Protein AF-A0A9E1K9F7-F1 (afdb_monomer)

Nearest PDB structures (foldseek):
  2huh-assembly1_A-2  TM=6.689E-01  e=8.945E-01  Bacteroides thetaiotaomicron
  4zch-assembly2_B  TM=6.864E-01  e=6.604E+00  Homo sapiens
  7s62-assembly1_A  TM=2.591E-01  e=1.413E+00  Xenopus laevis
  4o8t-assembly1_B  TM=1.965E-01  e=3.523E+00  Streptococcus pneumoniae R6

Mean predicted aligned error: 3.35 Å

Sequence (175 aa):
FIEKIETGKPWGDGGKMTFDFAICDITQKMGVVRKPSKAEKKAGGLVKIINQDADILHNPHGYSVVGASRKTLFNKPLPSKGDVADVTKNIARLKQKKDKHFFLQCDQHNYMEADARIVWNPYYAITGADGSFKIDGVPAGKYKVTAWQPYVGESSQEVTVGSGAAKADFTLTAK

Foldseek 3Di:
DWPDDDDWDDCVLPQQDEFECPPNATPAQEAAHEADDPVCLVVFRNYKYFYQDAQDKWWKWKFFDDPPDTHTLDTHIDGGGGDMDRSNNSRNPDDPVGGFKMKIATPVRRPHIHIYTYDDGNQDFDADPVRDTDGPGDDFDWTWDWDQDPQQGIDIDIWGDDPDDTDDDDDGDGD

pLDDT: mean 95.12, std 4.28, range [62.25, 98.69]

Secondary structure (DSSP, 8-state):
-EES--SSS--TTTT-EEEEEETTEES--EEEEEPPPHHHHHH--SEEEEE--SS--B-EEEEEEETTEEEEEEE--B-STT-EEE-HHHHTT--TTT--EEEEEESSSTT-EEEEEEESSS---PPPTTS-----SPPSEEEEEEEEETTTEEEEEEEEE-SS-----------

Structure (mmCIF, N/CA/C/O backbone):
data_AF-A0A9E1K9F7-F1
#
_entry.id   AF-A0A9E1K9F7-F1
#
loop_
_atom_site.group_PDB
_atom_site.id
_atom_site.type_symbol
_atom_site.label_atom_id
_atom_site.label_alt_id
_atom_site.label_comp_id
_atom_site.label_asym_id
_atom_site.label_entity_id
_atom_site.label_seq_id
_atom_site.pdbx_PDB_ins_code
_atom_site.Cartn_x
_atom_site.Cartn_y
_atom_site.Cartn_z
_atom_site.occupancy
_atom_site.B_iso_or_equiv
_atom_site.auth_seq_id
_atom_site.auth_comp_id
_atom_site.auth_asym_id
_atom_site.auth_atom_id
_atom_site.pdbx_PDB_model_num
ATOM 1 N N . PHE A 1 1 ? -10.745 2.132 5.951 1.00 96.56 1 PHE A N 1
ATOM 2 C CA . PHE A 1 1 ? -9.949 1.526 7.047 1.00 96.56 1 PHE A CA 1
ATOM 3 C C . PHE A 1 1 ? -10.404 2.103 8.378 1.00 96.56 1 PHE A C 1
ATOM 5 O O . PHE A 1 1 ? -10.971 3.190 8.389 1.00 96.56 1 PHE A O 1
ATOM 12 N N . ILE A 1 2 ? -10.176 1.396 9.483 1.00 96.50 2 ILE A N 1
ATOM 13 C CA . ILE A 1 2 ? -10.544 1.858 10.825 1.00 96.50 2 ILE A CA 1
ATOM 14 C C . ILE A 1 2 ? -9.340 2.536 11.484 1.00 96.50 2 ILE A C 1
ATOM 16 O O . ILE A 1 2 ? 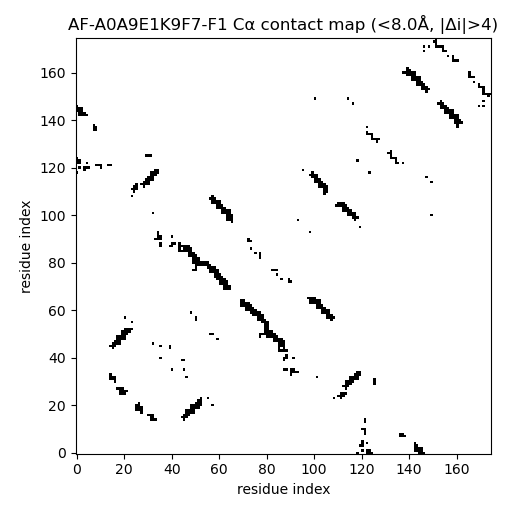-8.236 1.987 11.518 1.00 96.50 2 ILE A O 1
ATOM 20 N N . GLU A 1 3 ? -9.524 3.750 11.992 1.00 91.31 3 GLU A N 1
ATOM 21 C CA . GLU A 1 3 ? -8.485 4.475 12.720 1.00 91.31 3 GLU A CA 1
ATOM 22 C C . GLU A 1 3 ? -8.393 4.009 14.180 1.00 91.31 3 GLU A C 1
ATOM 24 O O . GLU A 1 3 ? -9.405 3.800 14.839 1.00 91.31 3 GLU A O 1
ATOM 29 N N . LYS A 1 4 ? -7.159 3.920 14.702 1.00 85.62 4 LYS A N 1
ATOM 30 C CA . LYS A 1 4 ? -6.857 3.762 16.141 1.00 85.62 4 LYS A CA 1
ATOM 31 C C . LYS A 1 4 ? -7.561 2.582 16.836 1.00 85.62 4 LYS A C 1
ATOM 33 O O . LYS A 1 4 ? -8.039 2.713 17.956 1.00 85.62 4 LYS A O 1
ATOM 38 N N . ILE A 1 5 ? -7.576 1.421 16.191 1.00 90.44 5 ILE A N 1
ATOM 39 C CA . ILE A 1 5 ? -7.934 0.153 16.829 1.00 90.44 5 ILE A CA 1
ATOM 40 C C . ILE A 1 5 ? -6.655 -0.628 17.157 1.00 90.44 5 ILE A C 1
ATOM 42 O O . ILE A 1 5 ? -5.849 -0.913 16.271 1.00 90.44 5 ILE A O 1
ATOM 46 N N . GLU A 1 6 ? -6.448 -0.915 18.442 1.00 83.75 6 GLU A N 1
ATOM 47 C CA . GLU A 1 6 ? -5.217 -1.538 18.962 1.00 83.75 6 GLU A CA 1
ATOM 48 C C . GLU A 1 6 ? -5.387 -3.029 19.283 1.00 83.75 6 GLU A C 1
ATOM 50 O O . GLU A 1 6 ? -4.403 -3.735 19.492 1.00 83.75 6 GLU A O 1
ATOM 55 N N . THR A 1 7 ? -6.626 -3.525 19.293 1.00 83.75 7 THR A N 1
ATOM 56 C CA . THR A 1 7 ? -6.973 -4.882 19.728 1.00 83.75 7 THR A CA 1
ATOM 57 C C . THR A 1 7 ? -7.760 -5.668 18.671 1.00 83.75 7 THR A C 1
ATO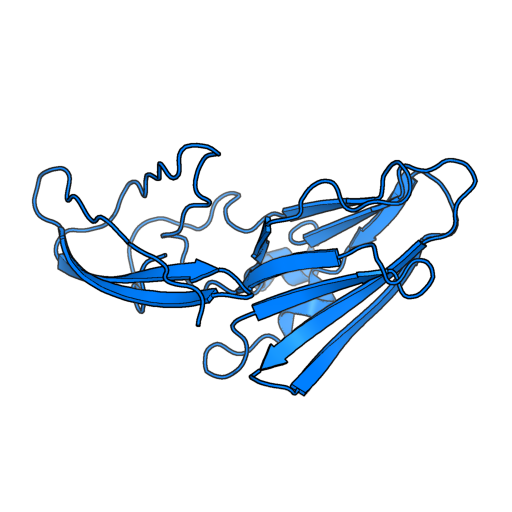M 59 O O . THR A 1 7 ? -8.295 -5.131 17.696 1.00 83.75 7 THR A O 1
ATOM 62 N N . GLY A 1 8 ? -7.823 -6.986 18.874 1.00 84.62 8 GLY A N 1
ATOM 63 C CA . GLY A 1 8 ? -8.606 -7.943 18.092 1.00 84.62 8 GLY A CA 1
ATOM 64 C C . GLY A 1 8 ? -7.758 -8.772 17.123 1.00 84.62 8 GLY A C 1
ATOM 65 O O . GLY A 1 8 ? -6.769 -9.359 17.557 1.00 84.62 8 GLY A O 1
ATOM 66 N N . LYS A 1 9 ? -8.161 -8.913 15.852 1.00 92.19 9 LYS A N 1
ATOM 67 C CA . LYS A 1 9 ? -7.587 -9.930 14.952 1.00 92.19 9 LYS A CA 1
ATOM 68 C C . LYS A 1 9 ? -6.107 -9.679 14.606 1.00 92.19 9 LYS A C 1
ATOM 70 O O . LYS A 1 9 ? -5.700 -8.522 14.481 1.00 92.19 9 LYS A O 1
ATOM 75 N N . PRO A 1 10 ? -5.296 -10.737 14.410 1.00 92.69 10 PRO A N 1
ATOM 76 C CA . PRO A 1 10 ? -3.921 -10.599 13.934 1.00 92.69 10 PRO A CA 1
ATOM 77 C C . PRO A 1 10 ? -3.878 -10.160 12.463 1.00 92.69 10 PRO A C 1
ATOM 79 O O . PRO A 1 10 ? -4.876 -10.221 11.748 1.00 92.69 10 PRO A O 1
ATOM 82 N N . TRP A 1 11 ? -2.695 -9.759 11.984 1.00 92.69 11 TRP A N 1
ATOM 83 C CA .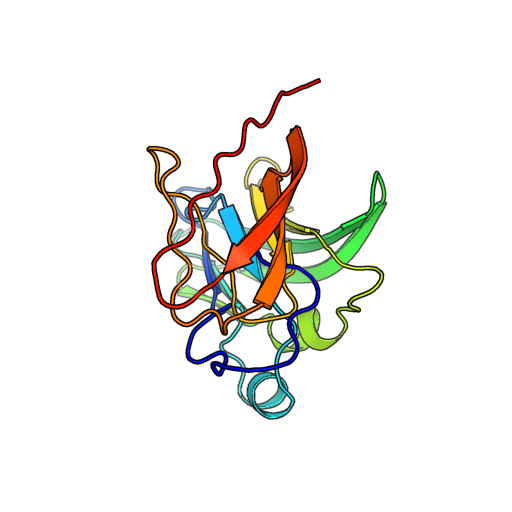 TRP A 1 11 ? -2.510 -9.384 10.578 1.00 92.69 11 TRP A CA 1
ATOM 84 C C . TRP A 1 11 ? -2.736 -10.535 9.599 1.00 92.69 11 TRP A C 1
ATOM 86 O O . TRP A 1 11 ? -3.246 -10.281 8.513 1.00 92.69 11 TRP A O 1
ATOM 96 N N . GLY A 1 12 ? -2.365 -11.771 9.952 1.00 90.31 12 GLY A N 1
ATOM 97 C CA . GLY A 1 12 ? -2.324 -12.871 8.982 1.00 90.31 12 GLY A CA 1
ATOM 98 C C . GLY A 1 12 ? -1.522 -12.461 7.740 1.00 90.31 12 GLY A C 1
ATOM 99 O O . GLY A 1 12 ? -0.418 -11.929 7.864 1.00 90.31 12 GLY A O 1
ATOM 100 N N . ASP A 1 13 ? -2.120 -12.620 6.559 1.00 88.62 13 ASP A N 1
ATOM 101 C CA . ASP A 1 13 ? -1.563 -12.141 5.284 1.00 88.62 13 ASP A CA 1
ATOM 102 C C . ASP A 1 13 ? -1.918 -10.684 4.949 1.00 88.62 13 ASP A C 1
ATOM 104 O O . ASP A 1 13 ? -1.458 -10.139 3.946 1.00 88.62 13 ASP A O 1
ATOM 108 N N . GLY A 1 14 ? -2.697 -10.010 5.797 1.00 91.00 14 GLY A N 1
ATOM 109 C CA . GLY A 1 14 ? -3.052 -8.607 5.629 1.00 91.00 14 GLY A CA 1
ATOM 110 C C . GLY A 1 14 ? -1.813 -7.723 5.481 1.00 91.00 14 GLY A C 1
ATOM 111 O O . GLY A 1 14 ? -0.852 -7.817 6.249 1.00 91.00 14 GLY A O 1
ATOM 112 N N . GLY A 1 15 ? -1.843 -6.843 4.486 1.00 87.81 15 GLY A N 1
ATOM 113 C CA . GLY A 1 15 ? -0.768 -5.926 4.123 1.00 87.81 15 GLY A CA 1
ATOM 114 C C . GLY A 1 15 ? 0.383 -6.569 3.348 1.00 87.81 15 GLY A C 1
ATOM 115 O O . GLY A 1 15 ? 1.339 -5.854 3.052 1.00 87.81 15 GLY A O 1
ATOM 116 N N . LYS A 1 16 ? 0.320 -7.875 3.031 1.00 95.00 16 LYS A N 1
ATOM 117 C CA . LYS A 1 16 ? 1.208 -8.470 2.029 1.00 95.00 16 LYS A CA 1
ATOM 118 C C . LYS A 1 16 ? 0.794 -7.981 0.648 1.00 95.00 16 LYS A C 1
ATOM 120 O O . LYS A 1 16 ? -0.372 -8.090 0.280 1.00 95.00 16 LYS A O 1
ATOM 125 N N . MET A 1 17 ? 1.748 -7.441 -0.098 1.00 95.81 17 MET A N 1
ATOM 126 C CA . MET A 1 17 ? 1.508 -6.835 -1.399 1.00 95.81 17 MET A CA 1
ATOM 127 C C . MET A 1 17 ? 2.597 -7.248 -2.384 1.00 95.81 17 MET A C 1
ATOM 129 O O . MET A 1 17 ? 3.787 -7.186 -2.071 1.00 95.81 17 MET A O 1
ATOM 133 N N . THR A 1 18 ? 2.189 -7.654 -3.581 1.00 97.88 18 THR A N 1
ATOM 134 C CA . THR A 1 18 ? 3.092 -7.828 -4.722 1.00 97.88 18 THR A CA 1
ATOM 135 C C . THR A 1 18 ? 2.634 -6.879 -5.814 1.00 97.88 18 THR A C 1
ATOM 137 O O . THR A 1 18 ? 1.455 -6.891 -6.152 1.00 97.88 18 THR A O 1
ATOM 140 N N . PHE A 1 19 ? 3.543 -6.030 -6.286 1.00 98.31 19 PHE A N 1
ATOM 141 C CA . PHE A 1 19 ? 3.325 -5.175 -7.445 1.00 98.31 19 PHE A CA 1
ATOM 142 C C . PHE A 1 19 ? 3.978 -5.828 -8.659 1.00 98.31 19 PHE A C 1
ATOM 144 O O . PHE A 1 19 ? 5.204 -5.944 -8.707 1.00 98.31 19 PHE A O 1
ATOM 151 N N . ASP A 1 20 ? 3.170 -6.255 -9.619 1.00 98.38 20 ASP A N 1
ATOM 152 C CA . ASP A 1 20 ? 3.657 -6.812 -10.875 1.00 98.38 20 ASP A CA 1
ATOM 153 C C . ASP A 1 20 ? 3.763 -5.705 -11.918 1.00 98.38 20 ASP A C 1
ATOM 155 O O . ASP A 1 20 ? 2.769 -5.043 -12.246 1.00 98.38 20 ASP A O 1
ATOM 159 N N . PHE A 1 21 ? 4.985 -5.515 -12.411 1.00 98.25 21 PHE A N 1
ATOM 160 C CA . PHE A 1 21 ? 5.308 -4.633 -13.521 1.00 98.25 21 PHE A CA 1
ATOM 161 C C . PHE A 1 21 ? 5.207 -5.469 -14.790 1.00 98.25 21 PHE A C 1
ATOM 163 O O . PHE A 1 21 ? 6.053 -6.327 -15.025 1.00 98.25 21 PHE A O 1
ATOM 170 N N . ALA A 1 22 ? 4.139 -5.277 -15.550 1.00 97.75 22 ALA A N 1
ATOM 171 C CA . ALA A 1 22 ? 3.824 -6.043 -16.745 1.00 97.75 22 ALA A CA 1
ATOM 172 C C . ALA A 1 22 ? 3.287 -5.098 -17.813 1.00 97.75 22 ALA A C 1
ATOM 174 O O . ALA A 1 22 ? 2.570 -4.161 -17.477 1.00 97.75 22 ALA A O 1
ATOM 175 N N . ILE A 1 23 ? 3.598 -5.363 -19.080 1.00 95.94 23 ILE A N 1
ATOM 176 C CA . ILE A 1 23 ? 3.255 -4.538 -20.244 1.00 95.94 23 ILE A CA 1
ATOM 177 C C . ILE A 1 23 ? 3.627 -3.061 -20.059 1.00 95.94 23 ILE A C 1
ATOM 179 O O . ILE A 1 23 ? 2.884 -2.171 -20.469 1.00 95.94 23 ILE A O 1
ATOM 183 N N . CYS A 1 24 ? 4.776 -2.806 -19.422 1.00 96.56 24 CYS A N 1
ATOM 184 C CA . CYS A 1 24 ? 5.193 -1.474 -18.995 1.00 96.56 24 CYS A CA 1
ATOM 185 C C . CYS A 1 24 ? 4.147 -0.766 -18.120 1.00 96.56 24 CYS A C 1
ATOM 187 O O . CYS A 1 24 ? 4.003 0.448 -18.193 1.00 96.56 24 CYS A O 1
ATOM 189 N N . ASP A 1 25 ? 3.416 -1.502 -17.285 1.00 97.81 25 ASP A N 1
ATOM 190 C CA . ASP A 1 25 ? 2.474 -0.939 -16.325 1.00 97.81 25 ASP A CA 1
ATOM 191 C C . ASP A 1 25 ? 2.487 -1.662 -14.969 1.00 97.81 25 ASP A C 1
ATOM 193 O O . ASP A 1 25 ? 2.961 -2.788 -14.844 1.00 97.81 25 ASP A O 1
ATOM 197 N N . ILE A 1 26 ? 1.989 -1.003 -13.922 1.00 98.06 26 ILE A N 1
ATOM 198 C CA . ILE A 1 26 ? 1.776 -1.611 -12.607 1.00 98.06 26 ILE A CA 1
ATOM 199 C C . ILE A 1 26 ? 0.344 -2.125 -12.545 1.00 98.06 26 ILE A C 1
ATOM 201 O O . ILE A 1 26 ? -0.609 -1.347 -12.492 1.00 98.06 26 ILE A O 1
ATOM 205 N N . THR A 1 27 ? 0.183 -3.443 -12.512 1.00 96.44 27 THR A N 1
ATOM 206 C CA . THR A 1 27 ? -1.148 -4.071 -12.535 1.00 96.44 27 THR A CA 1
ATOM 207 C C . THR A 1 27 ? -1.969 -3.751 -11.280 1.00 96.44 27 THR A C 1
ATOM 209 O O . THR A 1 27 ? -3.175 -3.514 -11.361 1.00 96.44 27 THR A O 1
ATOM 212 N N . GLN A 1 28 ? -1.333 -3.667 -10.107 1.00 95.62 28 GLN A N 1
ATOM 213 C CA . GLN A 1 28 ? -1.995 -3.278 -8.861 1.00 95.62 28 GLN A CA 1
ATOM 214 C C . GLN A 1 28 ? -1.914 -1.767 -8.619 1.00 95.62 28 GLN A C 1
ATOM 216 O O . GLN A 1 28 ? -1.097 -1.290 -7.833 1.00 95.62 28 GLN A O 1
ATOM 221 N N . LYS A 1 29 ? -2.814 -1.021 -9.268 1.00 95.31 29 LYS A N 1
ATOM 222 C CA . LYS A 1 29 ? -2.908 0.449 -9.168 1.00 95.31 29 LYS A CA 1
ATOM 223 C C . LYS A 1 29 ? -3.206 0.965 -7.765 1.00 95.31 29 LYS A C 1
ATOM 225 O O . LYS A 1 29 ? -2.731 2.030 -7.392 1.00 95.31 29 LYS A O 1
ATOM 230 N N . MET A 1 30 ? -3.994 0.211 -7.002 1.00 95.50 30 MET A N 1
ATOM 231 C CA . MET A 1 30 ? -4.397 0.549 -5.640 1.00 95.50 30 MET A CA 1
ATOM 232 C C . MET A 1 30 ? -4.059 -0.597 -4.693 1.00 95.50 30 MET A C 1
ATOM 234 O O . MET A 1 30 ? -4.391 -1.752 -4.956 1.00 95.50 30 MET A O 1
ATOM 238 N N . GLY A 1 31 ? -3.438 -0.276 -3.563 1.00 95.88 31 GLY A N 1
ATOM 239 C CA . GLY A 1 31 ? -3.012 -1.271 -2.589 1.00 95.88 31 GLY A CA 1
ATOM 240 C C . GLY A 1 31 ? -3.046 -0.793 -1.146 1.00 95.88 31 GLY A C 1
ATOM 241 O O . GLY A 1 31 ? -3.498 0.304 -0.800 1.00 95.88 31 GLY A O 1
ATOM 242 N N . VAL A 1 32 ? -2.519 -1.646 -0.274 1.00 96.94 32 VAL A N 1
ATOM 243 C CA . VAL A 1 32 ? -2.320 -1.347 1.141 1.00 96.94 32 VAL A CA 1
ATOM 244 C C . VAL A 1 32 ? -0.944 -1.839 1.560 1.00 96.94 32 VAL A C 1
ATOM 246 O O . VAL A 1 32 ? -0.5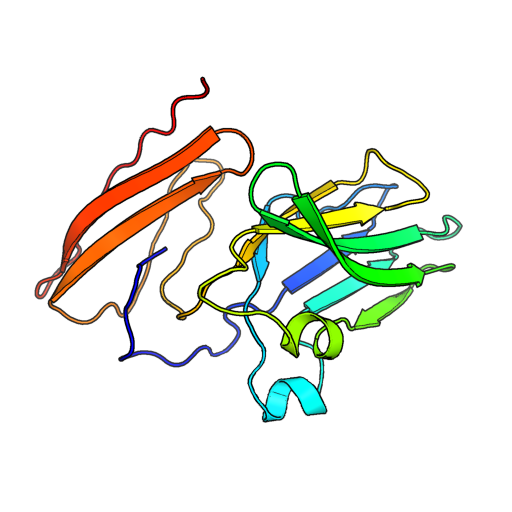66 -2.973 1.287 1.00 96.94 32 VAL A O 1
ATOM 249 N N . VAL A 1 33 ? -0.202 -0.980 2.251 1.00 97.25 33 VAL A N 1
ATOM 250 C CA . VAL A 1 33 ? 1.110 -1.292 2.823 1.00 97.25 33 VAL A CA 1
ATOM 251 C C . VAL A 1 33 ? 1.036 -1.101 4.329 1.00 97.25 33 VAL A C 1
ATOM 253 O O . VAL A 1 33 ? 0.311 -0.250 4.844 1.00 97.25 33 VAL A O 1
ATOM 256 N N . ARG A 1 34 ? 1.823 -1.875 5.068 1.00 96.31 34 ARG A N 1
ATOM 257 C CA . ARG A 1 34 ? 1.999 -1.672 6.504 1.00 96.31 34 ARG A CA 1
ATOM 258 C C . ARG A 1 34 ? 3.451 -1.787 6.898 1.00 96.31 34 ARG A C 1
ATOM 260 O O . ARG A 1 34 ? 4.282 -2.338 6.178 1.00 96.31 34 ARG A O 1
ATOM 267 N N . LYS A 1 35 ? 3.745 -1.323 8.105 1.00 96.50 35 LYS A N 1
ATOM 268 C CA . LYS A 1 35 ? 5.037 -1.589 8.719 1.00 96.50 35 LYS A CA 1
ATOM 269 C C . LYS A 1 35 ? 5.180 -3.098 9.002 1.00 96.50 35 LYS A C 1
ATOM 271 O O . LYS A 1 35 ? 4.275 -3.681 9.605 1.00 96.50 35 LYS A O 1
ATOM 276 N N . PRO A 1 36 ? 6.298 -3.734 8.614 1.00 97.19 36 PRO A N 1
ATOM 277 C CA . PRO A 1 36 ? 6.565 -5.123 8.961 1.00 97.19 36 PRO A CA 1
ATOM 278 C C . PRO A 1 36 ? 6.776 -5.292 10.462 1.00 97.19 36 PRO A C 1
ATOM 280 O O . PRO A 1 36 ? 7.343 -4.425 11.138 1.00 97.19 36 PRO A O 1
ATOM 283 N N . SER A 1 37 ? 6.388 -6.460 10.965 1.00 95.56 37 SER A N 1
ATOM 284 C CA . SER A 1 37 ? 6.839 -6.955 12.261 1.00 95.56 37 SER A CA 1
ATOM 285 C C . SER A 1 37 ? 8.355 -7.193 12.260 1.00 95.56 37 SER A C 1
ATOM 287 O O . SER A 1 37 ? 9.023 -7.212 11.221 1.00 95.56 37 SER A O 1
ATOM 289 N N . LYS A 1 38 ? 8.930 -7.411 13.447 1.00 95.81 38 LYS A N 1
ATOM 290 C CA . LYS A 1 38 ? 10.362 -7.726 13.587 1.00 95.81 38 LYS A CA 1
ATOM 291 C C . LYS A 1 38 ? 10.737 -9.017 12.841 1.00 95.81 38 LYS A C 1
ATOM 293 O O . LYS A 1 38 ? 11.806 -9.071 12.237 1.00 95.81 38 LYS A O 1
ATOM 298 N N . ALA A 1 39 ? 9.849 -10.015 12.860 1.00 95.75 39 ALA A N 1
ATOM 299 C CA . ALA A 1 39 ? 10.026 -11.286 12.164 1.00 95.75 39 ALA A CA 1
ATOM 300 C C . ALA A 1 39 ? 9.973 -11.105 10.639 1.00 95.75 39 ALA A C 1
ATOM 302 O O . ALA A 1 39 ? 10.902 -11.510 9.946 1.00 95.75 39 ALA A O 1
ATOM 303 N N . GLU A 1 40 ? 8.964 -10.399 10.123 1.00 96.88 40 GLU A N 1
ATOM 304 C CA . GLU A 1 40 ? 8.827 -10.119 8.683 1.00 96.88 40 GLU A CA 1
ATOM 305 C C . GLU A 1 40 ? 9.966 -9.250 8.155 1.00 96.88 40 GLU A C 1
ATOM 307 O O . GLU A 1 40 ? 10.461 -9.477 7.060 1.00 96.88 40 GLU A O 1
ATOM 312 N N . LYS A 1 41 ? 10.469 -8.294 8.947 1.00 96.94 41 LYS A N 1
ATOM 313 C CA . LYS A 1 41 ? 11.661 -7.522 8.569 1.00 96.94 41 LYS A CA 1
ATOM 314 C C . LYS A 1 41 ? 12.873 -8.433 8.318 1.00 96.94 41 LYS A C 1
ATOM 316 O O . LYS A 1 41 ? 13.712 -8.110 7.477 1.00 96.94 41 LYS A O 1
ATOM 321 N N . LYS A 1 42 ? 13.001 -9.535 9.066 1.00 96.00 42 LYS A N 1
ATOM 322 C CA . LYS A 1 42 ? 14.087 -10.510 8.891 1.00 96.00 42 LYS A CA 1
ATOM 323 C C . LYS A 1 42 ? 13.809 -11.451 7.717 1.00 96.00 42 LYS A C 1
ATOM 325 O O . LYS A 1 42 ? 14.721 -11.669 6.927 1.00 96.00 42 LYS A O 1
ATOM 330 N N . ALA A 1 43 ? 12.583 -11.964 7.620 1.00 96.25 43 ALA A N 1
ATOM 331 C CA . ALA A 1 43 ? 12.182 -12.971 6.640 1.00 96.25 43 ALA A CA 1
ATOM 332 C C . ALA A 1 43 ? 11.933 -12.416 5.225 1.00 96.25 43 ALA A C 1
ATOM 334 O O . ALA A 1 43 ? 12.147 -13.133 4.256 1.00 96.25 43 ALA A O 1
ATOM 335 N N . 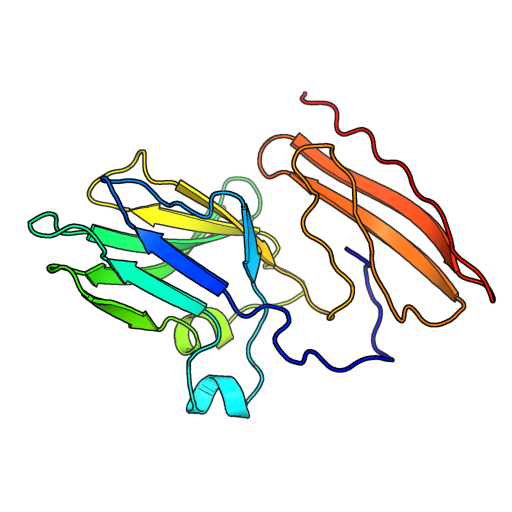GLY A 1 44 ? 11.518 -11.153 5.101 1.00 97.19 44 GLY A N 1
ATOM 336 C CA . GLY A 1 44 ? 11.045 -10.583 3.839 1.00 97.19 44 GLY A CA 1
ATOM 337 C C . GLY A 1 44 ? 9.600 -10.976 3.512 1.00 97.19 44 GLY A C 1
ATOM 338 O O . GLY A 1 44 ? 8.859 -11.475 4.360 1.00 97.19 44 GLY A O 1
ATOM 339 N N . GLY A 1 45 ? 9.194 -10.719 2.272 1.00 96.38 45 GLY A N 1
ATOM 340 C CA . GLY A 1 45 ? 7.948 -11.191 1.674 1.00 96.38 45 GLY A CA 1
ATOM 341 C C . GLY A 1 45 ? 6.700 -10.362 1.970 1.00 96.38 45 GLY A C 1
ATOM 342 O O . GLY A 1 45 ? 5.621 -10.756 1.532 1.00 96.38 45 GLY A O 1
ATOM 343 N N . LEU A 1 46 ? 6.813 -9.234 2.680 1.00 97.75 46 LEU A N 1
ATOM 344 C CA . LEU A 1 46 ? 5.668 -8.359 2.944 1.00 97.75 46 LEU A CA 1
ATOM 345 C C . LEU A 1 46 ? 5.349 -7.471 1.742 1.00 97.75 46 LEU A C 1
ATOM 347 O O . LEU A 1 46 ? 4.193 -7.375 1.357 1.00 97.75 46 LEU A O 1
ATOM 351 N N . VAL A 1 47 ? 6.353 -6.821 1.152 1.00 98.12 47 VAL A N 1
ATOM 352 C CA . VAL A 1 47 ? 6.158 -6.027 -0.068 1.00 98.12 47 VAL A CA 1
ATOM 353 C C . VAL A 1 47 ? 7.208 -6.412 -1.090 1.00 98.12 47 VAL A C 1
ATOM 355 O O . VAL A 1 47 ? 8.407 -6.273 -0.836 1.00 98.12 47 VAL A O 1
ATOM 358 N N . LYS A 1 48 ? 6.736 -6.896 -2.236 1.00 98.50 48 LYS A N 1
ATOM 359 C CA . LYS A 1 48 ? 7.556 -7.311 -3.370 1.00 98.50 48 LYS A CA 1
ATOM 360 C C . LYS A 1 48 ? 7.157 -6.530 -4.613 1.00 98.50 48 LYS A C 1
ATOM 362 O O . LYS A 1 48 ? 5.991 -6.188 -4.783 1.00 98.50 48 LYS A O 1
ATOM 367 N N . ILE A 1 49 ? 8.131 -6.273 -5.468 1.00 98.69 49 ILE A N 1
ATOM 368 C CA . ILE A 1 49 ? 7.920 -5.782 -6.824 1.00 98.69 49 ILE A CA 1
ATOM 369 C C . ILE A 1 49 ? 8.569 -6.794 -7.755 1.00 98.69 49 ILE A C 1
ATOM 371 O O . ILE A 1 49 ? 9.692 -7.218 -7.477 1.00 98.69 49 ILE A O 1
ATOM 375 N N . ILE A 1 50 ? 7.859 -7.199 -8.802 1.00 98.62 50 ILE A N 1
ATOM 376 C CA . ILE A 1 50 ? 8.325 -8.208 -9.751 1.00 98.62 50 ILE A CA 1
ATOM 377 C C . ILE A 1 50 ? 8.264 -7.620 -11.154 1.00 98.62 50 ILE A C 1
ATOM 379 O O . ILE A 1 50 ? 7.232 -7.084 -11.551 1.00 98.62 50 ILE A O 1
ATOM 383 N N . ASN A 1 51 ? 9.362 -7.726 -11.897 1.00 98.62 51 ASN A N 1
ATOM 384 C CA . ASN A 1 51 ? 9.362 -7.437 -13.325 1.00 98.62 51 ASN A CA 1
ATOM 385 C C . ASN A 1 51 ? 8.826 -8.658 -14.089 1.00 98.62 51 ASN A C 1
ATOM 387 O O . ASN A 1 51 ? 9.374 -9.749 -13.966 1.00 98.62 51 ASN A O 1
ATOM 391 N N . GLN A 1 52 ? 7.762 -8.494 -14.868 1.00 98.44 52 GLN A N 1
ATOM 392 C CA . GLN A 1 52 ? 7.170 -9.540 -15.707 1.00 98.44 52 GLN A CA 1
ATOM 393 C C . GLN A 1 52 ? 7.477 -9.348 -17.204 1.00 98.44 52 GLN A C 1
ATOM 395 O O . GLN A 1 52 ? 7.164 -10.234 -18.008 1.00 98.44 52 GLN A O 1
ATOM 400 N N . ASP A 1 53 ? 8.114 -8.237 -17.577 1.00 97.75 53 ASP A N 1
ATOM 401 C CA . ASP A 1 53 ? 8.431 -7.862 -18.952 1.00 97.75 53 ASP A CA 1
ATOM 402 C C . ASP A 1 53 ? 9.788 -8.429 -19.387 1.00 97.75 53 ASP A C 1
ATOM 404 O O . ASP A 1 53 ? 10.796 -8.245 -18.711 1.00 97.75 53 ASP A O 1
ATOM 408 N N . ALA A 1 54 ? 9.812 -9.143 -20.519 1.00 94.25 54 ALA A N 1
ATOM 409 C CA . ALA A 1 54 ? 10.974 -9.913 -20.985 1.00 94.25 54 ALA A CA 1
ATOM 410 C C . ALA A 1 54 ? 12.232 -9.059 -21.203 1.00 94.25 54 ALA A C 1
ATOM 412 O O . ALA A 1 54 ? 13.292 -9.401 -20.684 1.00 94.25 54 ALA A O 1
ATOM 413 N N . ASP A 1 55 ? 12.084 -7.944 -21.917 1.00 91.69 55 ASP A N 1
ATOM 414 C CA . ASP A 1 55 ? 13.205 -7.148 -22.438 1.00 91.69 55 ASP A CA 1
ATOM 415 C C . ASP A 1 55 ? 13.148 -5.685 -21.980 1.00 91.69 55 ASP A C 1
ATOM 417 O O . ASP A 1 55 ? 13.749 -4.798 -22.586 1.00 91.69 55 ASP A O 1
ATOM 421 N N . ILE A 1 56 ? 12.386 -5.416 -20.919 1.00 97.19 56 ILE A N 1
ATOM 422 C CA . ILE A 1 56 ? 12.169 -4.068 -20.406 1.00 97.19 56 ILE A CA 1
ATOM 423 C C . ILE A 1 56 ? 12.736 -3.975 -18.997 1.00 97.19 56 ILE A C 1
ATOM 425 O O . ILE A 1 56 ? 12.261 -4.624 -18.065 1.00 97.19 56 ILE A O 1
ATOM 429 N N . LEU A 1 57 ? 13.742 -3.117 -18.840 1.00 97.31 57 LEU A N 1
ATOM 430 C CA . LEU A 1 57 ? 14.277 -2.764 -17.536 1.00 97.31 57 LEU A CA 1
ATOM 431 C C . LEU A 1 57 ? 13.305 -1.837 -16.819 1.00 97.31 57 LEU A C 1
ATOM 433 O O . LEU A 1 57 ? 12.933 -0.782 -17.332 1.00 97.31 57 LEU A O 1
ATOM 437 N N . HIS A 1 58 ? 13.000 -2.178 -15.574 1.00 98.44 58 HIS A N 1
ATOM 438 C CA . HIS A 1 58 ? 12.244 -1.310 -14.685 1.00 98.44 58 HIS A CA 1
ATOM 439 C C . HIS A 1 58 ? 13.098 -0.822 -13.527 1.00 98.44 58 HIS A C 1
ATOM 441 O O . HIS A 1 58 ? 14.065 -1.462 -13.118 1.00 98.44 58 HIS A O 1
ATOM 447 N N . ASN A 1 59 ? 12.730 0.330 -12.981 1.00 98.12 59 ASN A N 1
ATOM 448 C CA . ASN A 1 59 ? 13.386 0.901 -11.816 1.00 98.12 59 ASN A CA 1
ATOM 449 C C . ASN A 1 59 ? 12.338 1.362 -10.791 1.00 98.12 59 ASN A C 1
ATOM 451 O O . ASN A 1 59 ? 12.060 2.561 -10.701 1.00 98.12 59 ASN A O 1
ATOM 455 N N . PRO A 1 60 ? 11.691 0.431 -10.061 1.00 98.38 60 PRO A N 1
ATOM 456 C CA . PRO A 1 60 ? 10.729 0.776 -9.025 1.00 98.38 60 PRO A CA 1
ATOM 457 C C . PRO A 1 60 ? 11.333 1.667 -7.934 1.00 98.38 60 PRO A C 1
ATOM 459 O O . PRO A 1 60 ? 12.274 1.303 -7.216 1.00 98.38 60 PRO A O 1
ATOM 462 N N . HIS A 1 61 ? 10.698 2.816 -7.755 1.00 98.69 61 HIS A N 1
ATOM 463 C CA . HIS A 1 61 ? 10.995 3.828 -6.763 1.00 98.69 61 HIS A CA 1
ATOM 464 C C . HIS A 1 61 ? 9.781 4.005 -5.850 1.00 98.69 61 HIS A C 1
ATOM 466 O O . HIS A 1 61 ? 8.727 4.502 -6.244 1.00 98.69 61 HIS A O 1
ATOM 472 N N . GLY A 1 62 ? 9.918 3.556 -4.604 1.00 98.31 62 GLY A N 1
ATOM 473 C CA . GLY A 1 62 ? 8.875 3.705 -3.595 1.00 98.31 62 GLY A CA 1
ATOM 474 C C . GLY A 1 62 ? 9.083 4.960 -2.762 1.00 98.31 62 GLY A C 1
ATOM 475 O O . GLY A 1 62 ? 10.194 5.221 -2.293 1.00 98.31 62 GLY A O 1
ATOM 476 N N . TYR A 1 63 ? 8.005 5.681 -2.484 1.00 98.31 63 TYR A N 1
ATOM 477 C CA . TYR A 1 63 ? 7.986 6.910 -1.700 1.00 98.31 63 TYR A CA 1
ATOM 478 C C . TYR A 1 63 ? 6.988 6.823 -0.548 1.00 98.31 63 TYR A C 1
ATOM 480 O O . TYR A 1 63 ? 5.954 6.166 -0.639 1.00 98.31 63 TYR A O 1
ATOM 488 N N . SER A 1 64 ? 7.286 7.534 0.537 1.00 97.56 64 SER A N 1
ATOM 489 C CA . SER A 1 64 ? 6.271 7.990 1.487 1.00 97.56 64 SER A CA 1
ATOM 490 C C . SER A 1 64 ? 5.896 9.423 1.129 1.00 97.56 64 SER A C 1
ATOM 492 O O . SER A 1 64 ? 6.786 10.272 1.009 1.00 97.56 64 SER A O 1
ATOM 494 N N . VAL A 1 65 ? 4.606 9.684 0.950 1.00 95.38 65 VAL A N 1
ATOM 495 C CA . VAL A 1 65 ? 4.082 10.981 0.514 1.00 95.38 65 VAL A CA 1
ATOM 496 C C . VAL A 1 65 ? 3.362 11.674 1.667 1.00 95.38 65 VAL A C 1
ATOM 498 O O . VAL A 1 65 ? 2.551 11.071 2.375 1.00 95.38 65 VAL A O 1
ATOM 501 N N . VAL A 1 66 ? 3.676 12.956 1.868 1.00 89.25 66 VAL A N 1
ATOM 502 C CA . VAL A 1 66 ? 3.020 13.840 2.841 1.00 89.25 66 VAL A CA 1
ATOM 503 C C . VAL A 1 66 ? 2.823 15.210 2.200 1.00 89.25 66 VAL A C 1
ATOM 505 O O . VAL A 1 66 ? 3.783 15.958 2.011 1.00 89.25 66 VAL A O 1
ATOM 508 N N . GLY A 1 67 ? 1.575 15.546 1.866 1.00 84.88 67 GLY A N 1
ATOM 509 C CA . GLY A 1 67 ? 1.284 16.745 1.078 1.00 84.88 67 GLY A CA 1
ATOM 510 C C . GLY A 1 67 ? 2.064 16.721 -0.240 1.00 84.88 67 GLY A C 1
ATOM 511 O O . GLY A 1 67 ? 2.087 15.702 -0.921 1.00 84.88 67 GLY A O 1
ATOM 512 N N . ALA A 1 68 ? 2.764 17.811 -0.556 1.00 86.81 68 ALA A N 1
ATOM 513 C CA . ALA A 1 68 ? 3.610 17.903 -1.749 1.00 86.81 68 ALA A CA 1
ATOM 514 C C . ALA A 1 68 ? 4.986 17.212 -1.608 1.00 86.81 68 ALA A C 1
ATOM 516 O O . ALA A 1 68 ? 5.757 17.164 -2.561 1.00 86.81 68 ALA A O 1
ATOM 517 N N . SER A 1 69 ? 5.339 16.703 -0.422 1.00 91.94 69 SER A N 1
ATOM 518 C CA . SER A 1 69 ? 6.657 16.111 -0.174 1.00 91.94 69 SER A CA 1
ATOM 519 C C . SER A 1 69 ? 6.673 14.609 -0.446 1.00 91.94 69 SER A C 1
ATOM 521 O O . SER A 1 69 ? 5.872 13.863 0.118 1.00 91.94 69 SER A O 1
ATOM 523 N N . ARG A 1 70 ? 7.655 14.155 -1.235 1.00 94.94 70 ARG A N 1
ATOM 524 C CA . ARG A 1 70 ? 7.950 12.735 -1.473 1.00 94.94 70 ARG A CA 1
ATOM 525 C C . ARG A 1 70 ? 9.272 12.358 -0.814 1.00 94.94 70 ARG A C 1
ATOM 527 O O . ARG A 1 70 ? 10.322 12.903 -1.137 1.00 94.94 70 ARG A O 1
ATOM 534 N N . LYS A 1 71 ? 9.234 11.401 0.109 1.00 96.31 71 LYS A N 1
ATOM 535 C CA . LYS A 1 71 ? 10.427 10.836 0.743 1.00 96.31 71 LYS A CA 1
ATOM 536 C C . LYS A 1 71 ? 10.717 9.463 0.157 1.00 96.31 71 LYS A C 1
ATOM 538 O O . LYS A 1 71 ? 9.969 8.523 0.426 1.00 96.31 71 LYS A O 1
ATOM 543 N N . THR A 1 72 ? 11.842 9.318 -0.538 1.00 97.81 72 THR A N 1
ATOM 544 C CA . THR A 1 72 ? 12.316 8.023 -1.043 1.00 97.81 72 THR A CA 1
ATOM 545 C C . THR A 1 72 ? 12.397 6.989 0.077 1.00 97.81 72 THR A C 1
ATOM 547 O O . THR A 1 72 ? 13.065 7.205 1.096 1.00 97.81 72 THR A O 1
ATOM 550 N N . LEU A 1 73 ? 11.733 5.851 -0.126 1.00 97.88 73 LEU A N 1
ATOM 551 C CA . LEU A 1 73 ? 11.805 4.629 0.676 1.00 97.88 73 LEU A CA 1
ATOM 552 C C . LEU A 1 73 ? 12.849 3.655 0.120 1.00 97.88 73 LEU A C 1
ATOM 554 O O . LEU A 1 73 ? 13.637 3.101 0.897 1.00 97.88 73 LEU A O 1
ATOM 558 N N . PHE A 1 74 ? 12.872 3.492 -1.197 1.00 98.44 74 PHE A N 1
ATOM 559 C CA . PHE A 1 74 ? 13.832 2.692 -1.948 1.00 98.44 74 PHE A CA 1
ATOM 560 C C . PHE A 1 74 ? 13.834 3.125 -3.415 1.00 98.44 74 PHE A C 1
ATOM 562 O O . PHE A 1 74 ? 12.863 3.713 -3.875 1.00 98.44 74 PHE A O 1
ATOM 569 N N . ASN A 1 75 ? 14.895 2.764 -4.124 1.00 98.31 75 ASN A N 1
ATOM 570 C CA . ASN A 1 75 ? 15.013 2.829 -5.574 1.00 98.31 75 ASN A CA 1
ATOM 571 C C . ASN A 1 75 ? 15.808 1.575 -5.985 1.00 98.31 75 ASN A C 1
ATOM 573 O O . ASN A 1 75 ? 16.861 1.315 -5.386 1.00 98.31 75 ASN A O 1
ATOM 577 N N . LYS A 1 76 ? 15.237 0.713 -6.833 1.00 98.00 76 LYS A N 1
ATOM 578 C CA . LYS A 1 76 ? 15.758 -0.635 -7.109 1.00 98.00 76 LYS A CA 1
ATOM 579 C C . LYS A 1 76 ? 15.684 -0.956 -8.602 1.00 98.00 76 LYS A C 1
ATOM 581 O O . LYS A 1 76 ? 14.575 -0.965 -9.117 1.00 98.00 76 LYS A O 1
ATOM 586 N N . PRO A 1 77 ? 16.798 -1.312 -9.262 1.00 97.31 77 PRO A N 1
ATOM 587 C CA . PRO A 1 77 ? 16.750 -1.767 -10.644 1.00 97.31 77 PRO A CA 1
ATOM 588 C C . PRO A 1 77 ? 16.221 -3.205 -10.717 1.00 97.31 77 PRO A C 1
ATOM 590 O O . PRO A 1 77 ? 16.611 -4.049 -9.909 1.00 97.31 77 PRO A O 1
ATOM 593 N N . LEU A 1 78 ? 15.365 -3.467 -11.701 1.00 98.19 78 LEU A N 1
ATOM 594 C CA . LEU A 1 78 ? 14.853 -4.779 -12.099 1.00 98.19 78 LEU A CA 1
ATOM 595 C C . LEU A 1 78 ? 15.093 -4.956 -13.611 1.00 98.19 78 LEU A C 1
ATOM 597 O O . LEU A 1 78 ? 14.183 -4.703 -14.405 1.00 98.19 78 LEU A O 1
ATOM 601 N N . PRO A 1 79 ? 16.330 -5.276 -14.033 1.00 97.25 79 PRO A N 1
ATOM 602 C CA . PRO A 1 79 ? 16.714 -5.324 -15.444 1.00 97.25 79 PRO A CA 1
ATOM 603 C C . PRO A 1 79 ? 15.995 -6.380 -16.284 1.00 97.25 79 PRO A C 1
ATOM 605 O O . PRO A 1 79 ? 15.840 -6.160 -17.479 1.00 97.25 79 PRO A O 1
ATOM 608 N N . SER A 1 80 ? 15.584 -7.501 -15.693 1.00 97.38 80 SER A N 1
ATOM 609 C CA . SER A 1 80 ? 15.085 -8.663 -16.432 1.00 97.38 80 SER A CA 1
ATOM 610 C C . SER A 1 80 ? 13.754 -9.164 -15.885 1.00 97.38 80 SER A C 1
ATOM 612 O O . SER A 1 80 ? 13.448 -9.021 -14.696 1.00 97.38 80 SER A O 1
ATOM 614 N N . LYS A 1 81 ? 12.983 -9.843 -16.738 1.00 98.19 81 LYS A N 1
ATOM 615 C CA . LYS A 1 81 ? 11.817 -10.615 -16.304 1.00 98.19 81 LYS A CA 1
ATOM 616 C C . LYS A 1 81 ? 12.180 -11.600 -15.195 1.00 98.19 81 LYS A C 1
ATOM 618 O O . LYS A 1 81 ? 13.143 -12.353 -15.298 1.00 98.19 81 LYS A O 1
ATOM 623 N N . GLY A 1 82 ? 11.341 -11.646 -14.172 1.00 97.81 82 GLY A N 1
ATOM 624 C CA . GLY A 1 82 ? 11.503 -12.481 -12.990 1.00 97.81 82 GLY A CA 1
ATOM 625 C C . GLY A 1 82 ? 12.317 -11.824 -11.880 1.00 97.81 82 GLY A C 1
ATOM 626 O O . GLY A 1 82 ? 12.315 -12.351 -10.768 1.00 97.81 82 GLY A O 1
ATOM 627 N N . ASP A 1 83 ? 12.962 -10.678 -12.122 1.00 98.50 83 ASP A N 1
ATOM 628 C CA . ASP A 1 83 ? 13.659 -9.961 -11.061 1.00 98.50 83 ASP A CA 1
ATOM 629 C C . ASP A 1 83 ? 12.676 -9.511 -9.979 1.00 98.50 83 ASP A C 1
ATOM 631 O O . ASP A 1 83 ? 11.609 -8.954 -10.256 1.00 98.50 83 ASP A O 1
ATOM 635 N N . VAL A 1 84 ? 13.067 -9.729 -8.722 1.00 98.44 84 VAL A N 1
ATOM 636 C CA . VAL A 1 84 ? 12.254 -9.404 -7.549 1.00 98.44 84 VAL A CA 1
ATOM 637 C C . VAL A 1 84 ? 12.976 -8.392 -6.669 1.00 98.44 84 VAL A C 1
ATOM 639 O O . VAL A 1 84 ? 14.040 -8.670 -6.114 1.00 98.44 84 VAL A O 1
ATOM 642 N N . ALA A 1 85 ? 12.340 -7.248 -6.432 1.00 98.38 85 ALA A N 1
ATOM 643 C CA . ALA A 1 85 ? 12.704 -6.344 -5.348 1.00 98.38 85 ALA A CA 1
ATOM 644 C C . ALA A 1 85 ? 11.828 -6.629 -4.124 1.00 98.38 85 ALA A C 1
ATOM 646 O O . ALA A 1 85 ? 10.683 -6.186 -4.043 1.00 98.38 85 ALA A O 1
ATOM 647 N N . ASP A 1 86 ? 12.381 -7.322 -3.127 1.00 98.50 86 ASP A N 1
ATOM 648 C CA . ASP A 1 86 ? 11.778 -7.375 -1.793 1.00 98.50 86 ASP A CA 1
ATOM 649 C C . ASP A 1 86 ? 12.158 -6.121 -0.996 1.00 98.50 86 ASP A C 1
ATOM 651 O O . ASP A 1 86 ? 13.300 -5.937 -0.559 1.00 98.50 86 ASP A O 1
ATOM 655 N N . VAL A 1 87 ? 11.177 -5.247 -0.789 1.00 98.31 87 VAL A N 1
ATOM 656 C CA . VAL A 1 87 ? 11.358 -3.943 -0.136 1.00 98.31 87 VAL A CA 1
ATOM 657 C C . VAL A 1 87 ? 10.860 -3.939 1.307 1.00 98.31 87 VAL A C 1
ATOM 659 O O . VAL A 1 87 ? 10.799 -2.885 1.948 1.00 98.31 87 VAL A O 1
ATOM 662 N N . THR A 1 88 ? 10.569 -5.115 1.870 1.00 98.12 88 THR A N 1
ATOM 663 C CA . THR A 1 88 ? 10.078 -5.282 3.246 1.00 98.12 88 THR A CA 1
ATOM 664 C C . THR A 1 88 ? 10.989 -4.588 4.262 1.00 98.12 88 THR A C 1
ATOM 666 O O . THR A 1 88 ? 10.531 -3.868 5.151 1.00 98.12 88 THR A O 1
ATOM 669 N N . LYS A 1 89 ? 12.312 -4.722 4.116 1.00 97.94 89 LYS A N 1
ATOM 670 C CA . LYS A 1 89 ? 13.275 -4.046 5.004 1.00 97.94 89 LYS A CA 1
ATOM 671 C C . LYS A 1 89 ? 13.243 -2.523 4.849 1.00 97.94 89 LYS A C 1
ATOM 673 O O . LYS A 1 89 ? 13.366 -1.816 5.851 1.00 97.94 89 LYS A O 1
ATOM 678 N N . ASN A 1 90 ? 13.049 -2.016 3.632 1.00 97.94 90 ASN A N 1
ATOM 679 C CA . ASN A 1 90 ? 13.025 -0.583 3.328 1.00 97.94 90 ASN A CA 1
ATOM 680 C C . ASN A 1 90 ? 11.822 0.123 3.961 1.00 97.94 90 ASN A C 1
ATOM 682 O O . ASN A 1 90 ? 11.962 1.246 4.453 1.00 97.94 90 ASN A O 1
ATOM 686 N N . ILE A 1 91 ? 10.668 -0.545 4.015 1.00 97.06 91 ILE A N 1
ATOM 687 C CA . ILE A 1 91 ? 9.439 -0.013 4.623 1.00 97.06 91 ILE A CA 1
ATOM 688 C C . ILE A 1 91 ? 9.382 -0.197 6.152 1.00 97.06 91 ILE A C 1
ATOM 690 O O . ILE A 1 91 ? 8.505 0.340 6.825 1.00 97.06 91 ILE A O 1
ATOM 694 N N . ALA A 1 92 ? 10.364 -0.863 6.769 1.00 96.94 92 ALA A N 1
ATOM 695 C CA . ALA A 1 92 ? 10.443 -0.978 8.231 1.00 96.94 92 ALA A CA 1
ATOM 696 C C . ALA A 1 92 ? 10.642 0.371 8.956 1.00 96.94 92 ALA A C 1
ATOM 698 O O . ALA A 1 92 ? 10.479 0.455 10.176 1.00 96.94 92 ALA A O 1
ATOM 699 N N . ARG A 1 93 ? 10.999 1.437 8.228 1.00 93.94 93 AR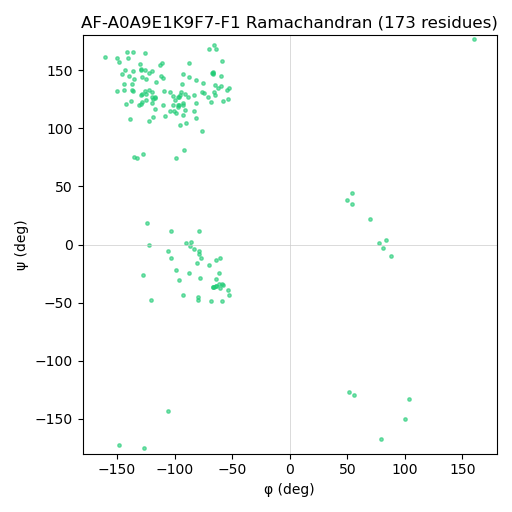G A N 1
ATOM 700 C CA . ARG A 1 93 ? 11.218 2.788 8.773 1.00 93.94 93 ARG A CA 1
ATOM 701 C C . ARG A 1 93 ? 9.977 3.679 8.799 1.00 93.94 93 ARG A C 1
ATOM 703 O O . ARG A 1 93 ? 10.096 4.828 9.224 1.00 93.94 93 ARG A O 1
ATOM 710 N N . LEU A 1 94 ? 8.826 3.165 8.364 1.00 96.19 94 LEU A N 1
ATOM 711 C CA . LEU A 1 94 ? 7.559 3.887 8.420 1.00 96.19 94 LEU A CA 1
ATOM 712 C C . LEU A 1 94 ? 7.198 4.259 9.871 1.00 96.19 94 LEU A C 1
ATOM 714 O O . LEU A 1 94 ? 7.476 3.520 10.831 1.00 96.19 94 LEU A O 1
ATOM 718 N N . LYS A 1 95 ? 6.571 5.425 10.025 1.00 94.75 95 LYS A N 1
ATOM 719 C CA . LYS A 1 95 ? 6.170 6.050 11.286 1.00 94.75 95 LYS A CA 1
ATOM 720 C C . LYS A 1 95 ? 4.696 6.445 11.232 1.00 94.75 95 LYS A C 1
ATOM 722 O O . LYS A 1 95 ? 4.312 7.293 10.437 1.00 94.75 95 LYS A O 1
ATOM 727 N N . GLN A 1 96 ? 3.910 5.932 12.176 1.00 92.69 96 GLN A N 1
ATOM 728 C CA . GLN A 1 96 ? 2.453 6.111 12.235 1.00 92.69 96 GLN A CA 1
ATOM 729 C C . GLN A 1 96 ? 1.967 7.555 12.184 1.00 92.69 96 GLN A C 1
ATOM 731 O O . GLN A 1 96 ? 0.979 7.858 11.526 1.00 92.69 96 GLN A O 1
ATOM 736 N N . LYS A 1 97 ? 2.677 8.466 12.850 1.00 91.06 97 LYS A N 1
ATOM 737 C CA . LYS A 1 97 ? 2.299 9.882 12.884 1.00 91.06 97 LYS A CA 1
ATOM 738 C C . LYS A 1 97 ? 2.655 10.651 11.604 1.00 91.06 97 LYS A C 1
ATOM 740 O O . LYS A 1 97 ? 2.238 11.795 11.481 1.00 91.06 97 LYS A O 1
ATOM 745 N N . LYS A 1 98 ? 3.458 10.077 10.699 1.00 91.31 98 LYS A N 1
ATOM 746 C CA . LYS A 1 98 ? 4.006 10.784 9.529 1.00 91.31 98 LYS A CA 1
ATOM 747 C C . LYS A 1 98 ? 3.589 10.150 8.209 1.00 91.31 98 LYS A C 1
ATOM 749 O O . LYS A 1 98 ? 3.150 10.859 7.319 1.00 91.31 98 LYS A O 1
ATOM 754 N N . ASP A 1 99 ? 3.723 8.836 8.095 1.00 94.94 99 ASP A N 1
ATOM 755 C CA . ASP A 1 99 ? 3.594 8.136 6.824 1.00 94.94 99 ASP A CA 1
ATOM 756 C C . ASP A 1 99 ? 2.176 7.564 6.673 1.00 94.94 99 ASP A C 1
ATOM 758 O O . ASP A 1 99 ? 1.738 6.738 7.480 1.00 94.94 99 ASP A O 1
ATOM 762 N N . LYS A 1 100 ? 1.454 8.024 5.645 1.00 94.94 100 LYS A N 1
ATOM 763 C CA . LYS A 1 100 ? 0.055 7.641 5.374 1.00 94.94 100 LYS A CA 1
ATOM 764 C C . LYS A 1 100 ? -0.176 7.137 3.952 1.00 94.94 100 LYS A C 1
ATOM 766 O O . LYS A 1 100 ? -1.097 6.357 3.730 1.00 94.94 100 LYS A O 1
ATOM 771 N N . HIS A 1 101 ? 0.655 7.564 3.012 1.00 97.25 101 HIS A N 1
ATOM 772 C CA . HIS A 1 101 ? 0.517 7.282 1.592 1.00 97.25 101 HIS A CA 1
ATOM 773 C C . HIS A 1 101 ? 1.843 6.738 1.070 1.00 97.25 101 HIS A C 1
ATOM 775 O O . HIS A 1 101 ? 2.887 7.374 1.219 1.00 97.25 101 HIS A O 1
ATOM 781 N N . PHE A 1 102 ? 1.796 5.525 0.532 1.00 98.12 102 PHE A N 1
ATOM 782 C CA . PHE A 1 102 ? 2.877 4.916 -0.220 1.00 98.12 102 PHE A CA 1
ATOM 783 C C . PHE A 1 102 ? 2.606 5.131 -1.707 1.00 98.12 102 PHE A C 1
ATOM 785 O O . PHE A 1 102 ? 1.530 4.780 -2.181 1.00 98.12 102 PHE A O 1
ATOM 792 N N . PHE A 1 103 ? 3.574 5.688 -2.417 1.00 98.25 103 PHE A N 1
ATOM 793 C CA . PHE A 1 103 ? 3.500 5.900 -3.858 1.00 98.25 103 PHE A CA 1
ATOM 794 C C . PHE A 1 103 ? 4.637 5.129 -4.520 1.00 98.25 103 PHE A C 1
ATOM 796 O O . PHE A 1 103 ? 5.777 5.208 -4.055 1.00 98.25 103 PHE A O 1
ATOM 803 N N . LEU A 1 104 ? 4.330 4.364 -5.560 1.00 98.56 104 LEU A N 1
ATOM 804 C CA . LEU A 1 104 ? 5.287 3.587 -6.334 1.00 98.56 104 LEU A CA 1
ATOM 805 C C . LEU A 1 104 ? 5.301 4.111 -7.761 1.00 98.56 104 LEU A C 1
ATOM 807 O O . LEU A 1 104 ? 4.254 4.177 -8.394 1.00 98.56 104 LEU A O 1
ATOM 811 N N . GLN A 1 105 ? 6.491 4.438 -8.248 1.00 98.38 105 GLN A N 1
ATOM 812 C CA . GLN A 1 105 ? 6.719 4.884 -9.616 1.00 98.38 105 GLN A CA 1
ATOM 813 C C . GLN A 1 105 ? 7.855 4.077 -10.244 1.00 98.38 105 GLN A C 1
ATOM 815 O O . GLN A 1 105 ? 8.748 3.623 -9.529 1.00 98.38 105 GLN A O 1
ATOM 820 N N . CYS A 1 106 ? 7.850 3.893 -11.562 1.00 98.38 106 CYS A N 1
ATOM 821 C CA . CYS A 1 106 ? 9.044 3.467 -12.292 1.00 98.38 106 CYS A CA 1
ATOM 822 C C . CYS A 1 106 ? 9.810 4.696 -12.797 1.00 98.38 106 CYS A C 1
ATOM 824 O O . CYS A 1 106 ? 9.257 5.460 -13.579 1.00 98.38 106 CYS A O 1
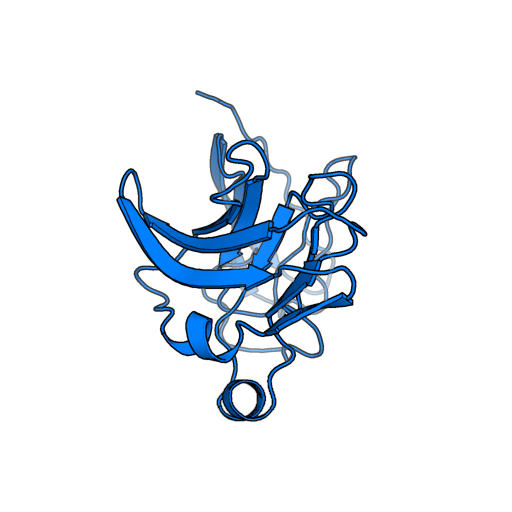ATOM 826 N N . ASP A 1 107 ? 11.083 4.866 -12.421 1.00 97.56 107 ASP A N 1
ATOM 827 C CA . ASP A 1 107 ? 11.882 6.022 -12.882 1.00 97.56 107 ASP A CA 1
ATOM 828 C C . ASP A 1 107 ? 12.236 5.955 -14.387 1.00 97.56 107 ASP A C 1
ATOM 830 O O . ASP A 1 107 ? 12.625 6.962 -14.974 1.00 97.56 107 ASP A O 1
ATOM 834 N N . GLN A 1 108 ? 12.139 4.776 -15.017 1.00 96.69 108 GLN A N 1
ATOM 835 C CA . GLN A 1 108 ? 12.365 4.624 -16.467 1.00 96.69 108 GLN A CA 1
ATOM 836 C C . GLN A 1 108 ? 11.100 4.863 -17.290 1.00 96.69 108 GLN A C 1
ATOM 838 O O . GLN A 1 108 ? 11.160 5.238 -18.458 1.00 96.69 108 GLN A O 1
ATOM 843 N N . HIS A 1 109 ? 9.943 4.665 -16.667 1.00 96.31 109 HIS A N 1
ATOM 844 C CA . HIS A 1 109 ? 8.634 4.739 -17.292 1.00 96.31 109 HIS A CA 1
ATOM 845 C C . HIS A 1 109 ? 7.731 5.528 -16.352 1.00 96.31 109 HIS A C 1
ATOM 847 O O . HIS A 1 109 ? 6.917 4.959 -15.632 1.00 96.31 109 HIS A O 1
ATOM 853 N N . ASN A 1 110 ? 7.904 6.849 -16.319 1.00 94.75 110 ASN A N 1
ATOM 854 C CA . ASN A 1 110 ? 7.319 7.707 -15.278 1.00 94.75 110 ASN A CA 1
ATOM 855 C C . ASN A 1 110 ? 5.780 7.674 -15.203 1.00 94.75 110 ASN A C 1
ATOM 857 O O . ASN A 1 110 ? 5.219 8.170 -14.234 1.00 94.75 110 ASN A O 1
ATOM 861 N N . TYR A 1 111 ? 5.108 7.095 -16.202 1.00 96.38 111 TYR A N 1
ATOM 862 C CA . TYR A 1 111 ? 3.663 6.855 -16.232 1.00 96.38 111 TYR A CA 1
ATOM 863 C C . TYR A 1 111 ? 3.223 5.606 -15.445 1.00 96.38 111 TYR A C 1
ATOM 865 O O . TYR A 1 111 ? 2.041 5.449 -15.143 1.00 96.38 111 TYR A O 1
ATOM 873 N N . MET A 1 112 ? 4.156 4.710 -15.116 1.00 98.19 112 MET A N 1
ATOM 874 C CA . MET A 1 112 ? 3.912 3.531 -14.293 1.00 98.19 112 MET A CA 1
ATOM 875 C C . MET A 1 112 ? 3.793 3.952 -12.839 1.00 98.19 112 MET A C 1
ATOM 877 O O . MET A 1 112 ? 4.800 4.120 -12.150 1.00 98.19 112 MET A O 1
ATOM 881 N N . GLU A 1 113 ? 2.559 4.114 -12.383 1.00 97.81 113 GLU A N 1
ATOM 882 C CA . GLU A 1 113 ? 2.257 4.583 -11.038 1.00 97.81 113 GLU A CA 1
ATOM 883 C C . GLU A 1 113 ? 1.276 3.648 -10.326 1.00 97.81 113 GLU A C 1
ATOM 885 O O . GLU A 1 113 ? 0.370 3.067 -10.935 1.00 97.81 113 GLU A O 1
ATOM 890 N N . ALA A 1 114 ? 1.478 3.500 -9.019 1.00 98.19 114 ALA A N 1
ATOM 891 C CA . ALA A 1 114 ? 0.558 2.826 -8.121 1.00 98.19 114 ALA A CA 1
ATOM 892 C C . ALA A 1 114 ? 0.561 3.485 -6.742 1.00 98.19 114 ALA A C 1
ATOM 894 O O . ALA A 1 114 ? 1.591 3.925 -6.223 1.00 98.19 114 ALA A O 1
ATOM 895 N N . ASP A 1 115 ? -0.605 3.474 -6.113 1.00 97.94 115 ASP A N 1
ATOM 896 C CA . ASP A 1 115 ? -0.848 4.072 -4.815 1.00 97.94 115 ASP A CA 1
ATOM 897 C C . ASP A 1 115 ? -1.221 3.009 -3.793 1.00 97.94 115 ASP A C 1
ATOM 899 O O . ASP A 1 115 ? -2.006 2.097 -4.045 1.00 97.94 115 ASP A O 1
ATOM 903 N N . ALA A 1 116 ? -0.713 3.147 -2.574 1.00 97.81 116 ALA A N 1
ATOM 904 C CA . ALA A 1 116 ? -1.168 2.339 -1.463 1.00 97.81 116 ALA A CA 1
ATOM 905 C C . ALA A 1 116 ? -1.390 3.161 -0.202 1.00 97.81 116 ALA A C 1
ATOM 907 O O . ALA A 1 116 ? -0.611 4.051 0.159 1.00 97.81 116 ALA A O 1
ATOM 908 N N . ARG A 1 117 ? -2.443 2.802 0.534 1.00 97.31 117 ARG A N 1
ATOM 909 C CA . ARG A 1 117 ? -2.655 3.354 1.868 1.00 97.31 117 ARG A CA 1
ATOM 910 C C . ARG A 1 117 ? -1.697 2.691 2.844 1.00 97.31 117 ARG A C 1
ATOM 912 O O . ARG A 1 117 ? -1.650 1.465 2.928 1.00 97.31 117 ARG A O 1
ATOM 919 N N . ILE A 1 118 ? -0.997 3.490 3.645 1.00 96.88 118 ILE A N 1
ATOM 920 C CA . ILE A 1 118 ? -0.247 2.969 4.787 1.00 96.88 118 ILE A CA 1
ATOM 921 C C . ILE A 1 118 ? -1.208 2.813 5.965 1.00 96.88 118 ILE A C 1
ATOM 923 O O . ILE A 1 118 ? -1.743 3.797 6.485 1.00 96.88 118 ILE A O 1
ATOM 927 N N . VAL A 1 119 ? -1.425 1.570 6.387 1.00 96.19 119 VAL A N 1
ATOM 928 C CA . VAL A 1 119 ? -2.316 1.215 7.499 1.00 96.19 119 VAL A CA 1
ATOM 929 C C . VAL A 1 119 ? -1.531 0.699 8.702 1.00 96.19 119 VAL A C 1
ATOM 931 O O . VAL A 1 119 ? -0.406 0.209 8.589 1.00 96.19 119 VAL A O 1
ATOM 934 N N . TRP A 1 120 ? -2.148 0.812 9.877 1.00 95.38 120 TRP A N 1
ATOM 935 C CA . TRP A 1 120 ? -1.499 0.554 11.169 1.00 95.38 120 TRP A CA 1
ATOM 936 C C . TRP A 1 120 ? -2.197 -0.522 12.002 1.00 95.38 120 TRP A C 1
ATOM 938 O O . TRP A 1 120 ? -1.727 -0.859 13.082 1.00 95.38 120 TRP A O 1
ATOM 948 N N . ASN A 1 121 ? -3.288 -1.079 11.484 1.00 95.56 121 ASN A N 1
ATOM 949 C CA . ASN A 1 121 ? -4.032 -2.196 12.051 1.00 95.56 121 ASN A CA 1
ATOM 950 C C . ASN A 1 121 ? -4.688 -3.006 10.906 1.00 95.56 121 ASN A C 1
ATOM 952 O O . ASN A 1 121 ? -4.834 -2.471 9.799 1.00 95.56 121 ASN A O 1
ATOM 956 N N . PRO A 1 122 ? -5.085 -4.268 11.142 1.00 96.25 122 PRO A N 1
ATOM 957 C CA . PRO A 1 122 ? -5.610 -5.155 10.099 1.00 96.25 122 PRO A CA 1
ATOM 958 C C . PRO A 1 122 ? -7.076 -4.901 9.717 1.00 96.25 122 PRO A C 1
ATOM 960 O O . PRO A 1 122 ? -7.682 -5.714 9.018 1.00 96.25 122 PRO A O 1
ATOM 963 N N . TYR A 1 123 ? -7.673 -3.795 10.161 1.00 97.25 123 TYR A N 1
ATOM 964 C CA . TYR A 1 123 ? -9.066 -3.457 9.881 1.00 97.25 123 TYR A CA 1
ATOM 965 C C . TYR A 1 123 ? -9.151 -2.468 8.727 1.00 97.25 123 TYR A C 1
ATOM 967 O O . TYR A 1 123 ? -9.395 -1.267 8.875 1.00 97.25 123 TYR A O 1
ATOM 975 N N . TYR A 1 124 ? -8.931 -2.997 7.535 1.00 97.12 124 TYR A N 1
ATOM 976 C CA . TYR A 1 124 ? -9.058 -2.268 6.288 1.00 97.12 124 TYR A CA 1
ATOM 977 C C . TYR A 1 124 ? -9.684 -3.167 5.224 1.00 97.12 124 TYR A C 1
ATOM 979 O O . TYR A 1 124 ? -9.748 -4.384 5.377 1.00 97.12 124 TYR A O 1
ATOM 987 N N . ALA A 1 125 ? -10.128 -2.535 4.147 1.00 96.81 125 ALA A N 1
ATOM 988 C CA . ALA A 1 125 ? -10.547 -3.186 2.921 1.00 96.81 125 ALA A CA 1
ATOM 989 C C . ALA A 1 125 ? -10.103 -2.309 1.748 1.00 96.81 125 ALA A C 1
ATOM 991 O O . ALA A 1 125 ? -10.004 -1.086 1.900 1.00 96.81 125 ALA A O 1
ATOM 992 N N . ILE A 1 126 ? -9.824 -2.944 0.614 1.00 95.75 126 ILE A N 1
ATOM 993 C CA . ILE A 1 126 ? -9.774 -2.287 -0.692 1.00 95.75 126 ILE A CA 1
ATOM 994 C C . ILE A 1 126 ? -11.165 -2.488 -1.289 1.00 95.75 126 ILE A C 1
ATOM 996 O O . ILE A 1 126 ? -11.705 -3.592 -1.207 1.00 95.75 126 ILE A O 1
ATOM 1000 N N . THR A 1 127 ? -11.771 -1.422 -1.797 1.00 95.75 127 THR A N 1
ATOM 1001 C CA . THR A 1 127 ? -13.111 -1.489 -2.386 1.00 95.75 127 THR A CA 1
ATOM 1002 C C . THR A 1 127 ? -13.099 -2.321 -3.665 1.00 95.75 127 THR A C 1
ATOM 1004 O O . THR A 1 127 ? -12.118 -2.302 -4.411 1.00 95.75 127 THR A O 1
ATOM 1007 N N . GLY A 1 128 ? -14.202 -3.014 -3.937 1.00 94.19 128 GLY A N 1
ATOM 1008 C CA . GLY A 1 128 ? -14.464 -3.600 -5.247 1.00 94.19 128 GLY A CA 1
ATOM 1009 C C . GLY A 1 128 ? -14.644 -2.528 -6.324 1.00 94.19 128 GLY A C 1
ATOM 1010 O O . GLY A 1 128 ? -14.742 -1.334 -6.030 1.00 94.19 128 GLY A O 1
ATOM 1011 N N . ALA A 1 129 ? -14.719 -2.959 -7.585 1.00 92.44 129 ALA A N 1
ATOM 1012 C CA . ALA A 1 129 ? -14.988 -2.066 -8.716 1.00 92.44 129 ALA A CA 1
ATOM 1013 C C . ALA A 1 129 ? -16.359 -1.365 -8.611 1.00 92.44 129 ALA A C 1
ATOM 1015 O O . ALA A 1 129 ? -16.542 -0.282 -9.156 1.00 92.44 129 ALA A O 1
ATOM 1016 N N . ASP A 1 130 ? -17.297 -1.965 -7.877 1.00 94.38 130 ASP A N 1
ATOM 1017 C CA . ASP A 1 130 ? -18.616 -1.419 -7.548 1.00 94.38 130 ASP A CA 1
ATOM 1018 C C . ASP A 1 130 ? -18.613 -0.515 -6.297 1.00 94.38 130 ASP A C 1
ATOM 1020 O O . ASP A 1 130 ? -19.663 -0.045 -5.865 1.00 94.38 130 ASP A O 1
ATOM 1024 N N . GLY A 1 131 ? -17.445 -0.288 -5.688 1.00 94.38 131 GLY A N 1
ATOM 1025 C CA . GLY A 1 131 ? -17.292 0.482 -4.454 1.00 94.38 131 GLY A CA 1
ATOM 1026 C C . GLY A 1 131 ? -17.611 -0.295 -3.173 1.00 94.38 131 GLY A C 1
ATOM 1027 O O . GLY A 1 131 ? -17.421 0.242 -2.079 1.00 94.38 131 GLY A O 1
ATOM 1028 N N . SER A 1 132 ? -18.050 -1.554 -3.265 1.00 96.94 132 SER A N 1
ATOM 1029 C CA . SER A 1 132 ? -18.389 -2.359 -2.091 1.00 96.94 132 SER A CA 1
ATOM 1030 C C . SER A 1 132 ? -17.152 -2.689 -1.251 1.00 96.94 132 SER A C 1
ATOM 1032 O O . SER A 1 132 ? -16.037 -2.844 -1.757 1.00 96.94 132 SER A O 1
ATOM 1034 N N . PHE A 1 133 ? -17.327 -2.797 0.067 1.00 97.06 133 PHE A N 1
ATOM 1035 C CA . PHE A 1 133 ? -16.264 -3.214 0.976 1.00 97.06 133 PHE A CA 1
ATOM 1036 C C . PHE A 1 133 ? -16.823 -3.973 2.177 1.00 97.06 133 PHE A C 1
ATOM 1038 O O . PHE A 1 133 ? -17.976 -3.804 2.573 1.00 97.06 133 PHE A O 1
ATOM 1045 N N . LYS A 1 134 ? -15.969 -4.786 2.802 1.00 96.25 134 LYS A N 1
ATOM 1046 C CA . LYS A 1 134 ? -16.288 -5.509 4.033 1.00 96.25 134 LYS A CA 1
ATOM 1047 C C . LYS A 1 134 ? -15.060 -5.575 4.929 1.00 96.25 134 LYS A C 1
ATOM 1049 O O . LYS A 1 134 ? -13.972 -5.908 4.470 1.00 96.25 134 LYS A O 1
ATOM 1054 N N . ILE A 1 135 ? -15.232 -5.263 6.211 1.00 95.75 135 ILE A N 1
ATOM 1055 C CA . ILE A 1 135 ? -14.184 -5.406 7.225 1.00 95.75 135 ILE A CA 1
ATOM 1056 C C . ILE A 1 135 ? -14.722 -6.328 8.315 1.00 95.75 135 ILE A C 1
ATOM 1058 O O . ILE A 1 135 ? -15.571 -5.934 9.107 1.00 95.75 135 ILE A O 1
ATOM 1062 N N . ASP A 1 136 ? -14.221 -7.559 8.344 1.00 93.94 136 ASP A N 1
ATOM 1063 C CA . ASP A 1 136 ? -14.680 -8.589 9.278 1.00 93.94 136 ASP A CA 1
ATOM 1064 C C . ASP A 1 136 ? -13.944 -8.571 10.620 1.00 93.94 136 ASP A C 1
ATOM 1066 O O . ASP A 1 136 ? -12.785 -8.144 10.713 1.00 93.94 136 ASP A O 1
ATOM 1070 N N . GLY A 1 137 ? -14.610 -9.113 11.644 1.00 93.25 137 GLY A N 1
ATOM 1071 C CA . GLY A 1 137 ? -14.036 -9.350 12.970 1.00 93.25 137 GLY A CA 1
ATOM 1072 C C . GLY A 1 137 ? -13.756 -8.079 13.768 1.00 93.25 137 GLY A C 1
ATOM 1073 O O . GLY A 1 137 ? -12.893 -8.103 14.642 1.00 93.25 137 GLY A O 1
ATOM 1074 N N . VAL A 1 138 ? -14.425 -6.969 13.442 1.00 94.81 138 VAL A N 1
ATOM 1075 C CA . VAL A 1 138 ? -14.314 -5.715 14.196 1.00 94.81 138 VAL A CA 1
ATOM 1076 C C . VAL A 1 138 ? -14.956 -5.926 15.575 1.00 94.81 138 VAL A C 1
ATOM 1078 O O . VAL A 1 138 ? -16.125 -6.311 15.626 1.00 94.81 138 VAL A O 1
ATOM 1081 N N . PRO A 1 139 ? -14.230 -5.714 16.687 1.00 93.69 139 PRO A N 1
ATOM 1082 C CA . PRO A 1 139 ? -14.805 -5.769 18.027 1.00 93.69 139 PRO A CA 1
ATOM 1083 C C . PRO A 1 139 ? -15.940 -4.752 18.196 1.00 93.69 139 PRO A C 1
ATOM 1085 O O . PRO A 1 139 ? -16.001 -3.758 17.477 1.00 93.69 139 PRO A O 1
ATOM 1088 N N . ALA A 1 140 ? -16.833 -4.978 19.160 1.00 93.94 140 ALA A N 1
ATOM 1089 C CA . ALA A 1 140 ? -17.865 -3.998 19.481 1.00 93.94 140 ALA A CA 1
ATOM 1090 C C . ALA A 1 140 ? -17.235 -2.707 20.032 1.00 93.94 140 ALA A C 1
ATOM 1092 O O . ALA A 1 140 ? -16.315 -2.751 20.852 1.00 93.94 140 ALA A O 1
ATOM 1093 N N . GLY A 1 141 ? -17.738 -1.554 19.595 1.00 94.00 141 GLY A N 1
ATOM 1094 C CA . GLY A 1 141 ? -17.195 -0.256 19.983 1.00 94.00 141 GLY A CA 1
ATOM 1095 C C . GLY A 1 141 ? -17.571 0.870 19.027 1.00 94.00 141 GLY A C 1
ATOM 1096 O O . GLY A 1 141 ? -18.212 0.659 17.999 1.00 94.00 141 GLY A O 1
ATOM 1097 N N . LYS A 1 142 ? -17.160 2.090 19.377 1.00 95.56 142 LYS A N 1
ATOM 1098 C CA . LYS A 1 142 ? -17.308 3.275 18.530 1.00 95.56 142 LYS A CA 1
ATOM 1099 C C . LYS A 1 142 ? -15.985 3.559 17.829 1.00 95.56 142 LYS A C 1
ATOM 1101 O O . LYS A 1 142 ? -14.961 3.728 18.489 1.00 95.56 142 LYS A O 1
ATOM 1106 N N . TYR A 1 143 ? -16.010 3.633 16.505 1.00 96.00 143 TYR A N 1
ATOM 1107 C CA . TYR A 1 143 ? -14.811 3.763 15.687 1.00 96.00 143 TYR A CA 1
ATOM 1108 C C . TYR A 1 143 ? -14.916 4.911 14.701 1.00 96.00 143 TYR A C 1
ATOM 1110 O O . TYR A 1 143 ? -15.986 5.205 14.179 1.00 96.00 143 TYR A O 1
ATOM 1118 N N . LYS A 1 144 ? -13.769 5.507 14.376 1.00 96.94 144 LYS A N 1
ATOM 1119 C CA . LYS A 1 144 ? -13.647 6.387 13.219 1.00 96.94 144 LYS A CA 1
ATOM 1120 C C . LYS A 1 144 ? -13.226 5.556 12.009 1.00 96.94 144 LYS A C 1
ATOM 1122 O O . LYS A 1 144 ? -12.131 4.989 11.988 1.00 96.94 144 LYS A O 1
ATOM 1127 N N . VAL A 1 145 ? -14.094 5.484 11.009 1.00 97.62 145 VAL A N 1
ATOM 1128 C CA . VAL A 1 145 ? -13.853 4.776 9.750 1.00 97.62 145 VAL A CA 1
ATOM 1129 C C . VAL A 1 145 ? -13.557 5.805 8.669 1.00 97.62 145 VAL A C 1
ATOM 1131 O O . VAL A 1 145 ? -14.279 6.787 8.536 1.00 97.62 145 VAL A O 1
ATOM 1134 N N . THR A 1 146 ? -12.483 5.584 7.915 1.00 97.56 146 THR A N 1
ATOM 1135 C CA . THR A 1 146 ? -11.997 6.521 6.898 1.00 97.56 146 THR A CA 1
ATOM 1136 C C . THR A 1 146 ? -11.873 5.827 5.544 1.00 97.56 146 THR A C 1
ATOM 1138 O O . THR A 1 146 ? -11.179 4.808 5.419 1.00 97.56 146 THR A O 1
ATOM 1141 N N . ALA A 1 147 ? -12.529 6.386 4.530 1.00 97.31 147 ALA A N 1
ATOM 1142 C CA . ALA A 1 147 ? -12.283 6.112 3.120 1.00 97.31 147 ALA A CA 1
ATOM 1143 C C . ALA A 1 147 ? -11.179 7.043 2.606 1.00 97.31 147 ALA A C 1
ATOM 1145 O O . ALA A 1 147 ? -11.076 8.189 3.043 1.00 97.31 147 ALA A O 1
ATOM 1146 N N . TRP A 1 148 ? -10.329 6.546 1.709 1.00 96.44 148 TRP A N 1
ATOM 1147 C CA . TRP A 1 148 ? -9.223 7.313 1.141 1.00 96.44 148 TRP A CA 1
ATOM 1148 C C . TRP A 1 148 ? -9.014 6.952 -0.324 1.00 96.44 148 TRP A C 1
ATOM 1150 O O . TRP A 1 148 ? -9.009 5.771 -0.667 1.00 96.44 148 TRP A O 1
ATOM 1160 N N . GLN A 1 149 ? -8.770 7.970 -1.142 1.00 94.75 149 GLN A N 1
ATOM 1161 C CA . GLN A 1 149 ? -8.309 7.846 -2.520 1.00 94.75 149 GLN A CA 1
ATOM 1162 C C . GLN A 1 149 ? -7.210 8.908 -2.746 1.00 94.75 149 GLN A C 1
ATOM 1164 O O . GLN A 1 149 ? -7.342 10.020 -2.230 1.00 94.75 149 GLN A O 1
ATOM 1169 N N . PRO A 1 150 ? -6.100 8.588 -3.434 1.00 92.50 150 PRO A N 1
ATOM 1170 C CA . PRO A 1 150 ? -4.898 9.432 -3.484 1.00 92.50 150 PRO A CA 1
ATOM 1171 C C . PRO A 1 150 ? -5.113 10.851 -4.034 1.00 92.50 150 PRO A C 1
ATOM 1173 O O . PRO A 1 150 ? -4.480 11.785 -3.548 1.00 92.50 150 PRO A O 1
ATOM 1176 N N . TYR A 1 151 ? -6.023 11.028 -4.989 1.00 90.25 151 TYR A N 1
ATOM 1177 C CA . TYR A 1 151 ? -6.293 12.300 -5.668 1.00 90.25 151 TYR A CA 1
ATOM 1178 C C . TYR A 1 151 ? -7.514 13.045 -5.104 1.00 90.25 151 TYR A C 1
ATOM 1180 O O . TYR A 1 151 ? -7.605 14.261 -5.236 1.00 90.25 151 TYR A O 1
ATOM 1188 N N . VAL A 1 152 ? -8.436 12.340 -4.442 1.00 93.19 152 VAL A N 1
ATOM 1189 C CA . VAL A 1 152 ? -9.650 12.921 -3.841 1.00 93.19 152 VAL A CA 1
ATOM 1190 C C . VAL A 1 152 ? -9.466 13.236 -2.352 1.00 93.19 152 VAL A C 1
ATOM 1192 O O . VAL A 1 152 ? -10.033 14.197 -1.834 1.00 93.19 152 VAL A O 1
ATOM 1195 N N . GLY A 1 153 ? -8.638 12.463 -1.649 1.00 92.50 153 GLY A N 1
ATOM 1196 C CA . GLY A 1 153 ? -8.357 12.636 -0.227 1.00 92.50 153 GLY A CA 1
ATOM 1197 C C . GLY A 1 153 ? -9.131 11.673 0.672 1.00 92.50 153 GLY A C 1
ATOM 1198 O O . GLY A 1 153 ? -9.382 10.525 0.311 1.00 92.50 153 GLY A O 1
ATOM 1199 N N . GLU A 1 154 ? -9.426 12.116 1.896 1.00 94.56 154 GLU A N 1
ATOM 1200 C CA . GLU A 1 154 ? -10.047 11.305 2.950 1.00 94.56 154 GLU A CA 1
ATOM 1201 C C . GLU A 1 154 ? -11.491 11.753 3.226 1.00 94.56 154 GLU A C 1
ATOM 1203 O O . GLU A 1 154 ? -11.778 12.947 3.261 1.00 94.56 154 GLU A O 1
ATOM 1208 N N . SER A 1 155 ? -12.374 10.793 3.503 1.00 96.06 155 SER A N 1
ATOM 1209 C CA . SER A 1 155 ? -13.703 11.021 4.083 1.00 96.06 155 SER A CA 1
ATOM 1210 C C . SER A 1 155 ? -13.866 10.115 5.297 1.00 96.06 155 SER A C 1
ATOM 1212 O O . SER A 1 155 ? -13.568 8.922 5.226 1.00 96.06 155 SER A O 1
ATOM 1214 N N . SER A 1 156 ? -14.285 10.679 6.429 1.00 96.75 156 SER A N 1
ATOM 1215 C CA . SER A 1 156 ? -14.346 9.973 7.710 1.00 96.75 156 SER A CA 1
ATOM 1216 C C . SER A 1 156 ? -15.734 10.042 8.330 1.00 96.75 156 SER A C 1
ATOM 1218 O O . SER A 1 156 ? -16.371 11.090 8.308 1.00 96.75 156 SER A O 1
ATOM 1220 N N . GLN A 1 157 ? -16.151 8.949 8.963 1.00 96.81 157 GLN A N 1
ATOM 1221 C CA . GLN A 1 157 ? -17.409 8.843 9.700 1.00 96.81 157 GLN A CA 1
ATOM 1222 C C . GLN A 1 157 ? -17.194 8.121 11.032 1.00 96.81 157 GLN A C 1
ATOM 1224 O O . GLN A 1 157 ? -16.318 7.258 11.152 1.00 96.81 157 GLN A O 1
ATOM 1229 N N . GLU A 1 158 ? -17.990 8.470 12.041 1.00 97.12 158 GLU A N 1
ATOM 1230 C CA . GLU A 1 158 ? -18.094 7.668 13.259 1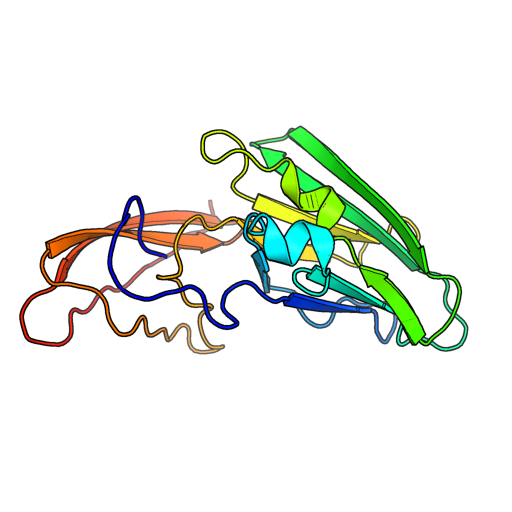.00 97.12 158 GLU A CA 1
ATOM 1231 C C . GLU A 1 158 ? -19.086 6.522 13.035 1.00 97.12 158 GLU A C 1
ATOM 1233 O O . GLU A 1 158 ? -20.211 6.746 12.598 1.00 97.12 158 GLU A O 1
ATOM 1238 N N . VAL A 1 159 ? -18.674 5.295 13.350 1.00 96.25 159 VAL A N 1
ATOM 1239 C CA . VAL A 1 159 ? -19.471 4.076 13.185 1.00 96.25 159 VAL A CA 1
ATOM 1240 C C . VAL A 1 159 ? -19.464 3.308 14.499 1.00 96.25 159 VAL A C 1
ATOM 1242 O O . VAL A 1 159 ? -18.402 3.033 15.062 1.00 96.25 159 VAL A O 1
ATOM 1245 N N . THR A 1 160 ? -20.647 2.939 14.982 1.00 95.75 160 THR A N 1
ATOM 1246 C CA . THR A 1 160 ? -20.803 2.087 16.166 1.00 95.75 160 THR A CA 1
ATOM 1247 C C . THR A 1 160 ? -21.014 0.644 15.727 1.00 95.75 160 THR A C 1
ATOM 1249 O O . THR A 1 160 ? -21.981 0.333 15.034 1.00 95.75 160 THR A O 1
ATOM 1252 N N . VAL A 1 161 ? -20.113 -0.242 16.141 1.00 94.62 161 VAL A N 1
ATOM 1253 C CA . VAL A 1 161 ? -20.202 -1.689 15.928 1.00 94.62 161 VAL A CA 1
ATOM 1254 C C . VAL A 1 161 ? -20.798 -2.323 17.182 1.00 94.62 161 VAL A C 1
ATOM 1256 O O . VAL A 1 161 ? -20.253 -2.173 18.275 1.00 94.62 161 VAL A O 1
ATOM 1259 N N . GLY A 1 162 ? -21.937 -2.995 17.022 1.00 90.94 162 GLY A N 1
ATOM 1260 C CA . GLY A 1 162 ? -22.620 -3.747 18.078 1.00 90.94 162 GLY A CA 1
ATOM 1261 C C . GLY A 1 162 ? -22.449 -5.257 17.902 1.00 90.94 162 GLY A C 1
ATOM 1262 O O . GLY A 1 162 ? -21.406 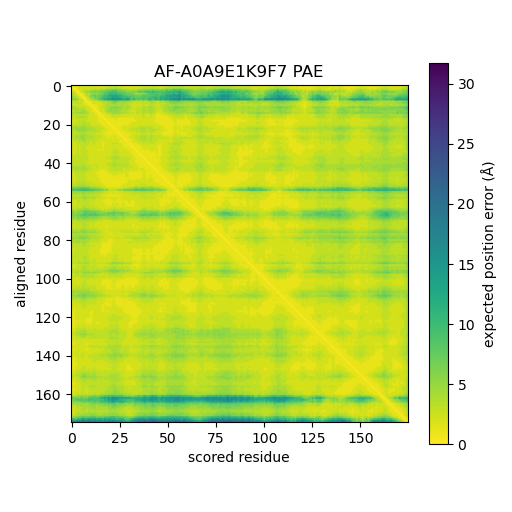-5.727 17.462 1.00 90.94 162 GLY A O 1
ATOM 1263 N N . SER A 1 163 ? -23.494 -6.026 18.213 1.00 83.94 163 SER A N 1
ATOM 1264 C CA . SER A 1 163 ? -23.531 -7.485 18.015 1.00 83.94 163 SER A CA 1
ATOM 1265 C C . SER A 1 163 ? -23.797 -7.920 16.565 1.00 83.94 163 SER A C 1
ATOM 1267 O O . SER A 1 163 ? -23.705 -9.106 16.262 1.00 83.94 163 SER A O 1
ATOM 1269 N N . GLY A 1 164 ? -24.128 -6.982 15.670 1.00 84.25 164 GLY A N 1
ATOM 1270 C CA . GLY A 1 164 ? -24.454 -7.238 14.265 1.00 84.25 164 GLY A CA 1
ATOM 1271 C C . GLY A 1 164 ? -23.627 -6.406 13.284 1.00 84.25 164 GLY A C 1
ATOM 1272 O O . GLY A 1 164 ? -22.723 -5.663 13.668 1.00 84.25 164 GLY A O 1
ATOM 1273 N N . ALA A 1 165 ? -23.954 -6.524 11.995 1.00 87.38 165 ALA A N 1
ATOM 1274 C CA . ALA A 1 165 ? -23.297 -5.753 10.945 1.00 87.38 165 ALA A CA 1
ATOM 1275 C C . ALA A 1 165 ? -23.578 -4.250 11.103 1.00 87.38 165 ALA A C 1
ATOM 1277 O O . ALA A 1 165 ? -24.732 -3.830 11.190 1.00 87.38 165 ALA A O 1
ATOM 1278 N N . ALA A 1 166 ? -22.519 -3.443 11.088 1.00 93.94 166 ALA A N 1
ATOM 1279 C CA . ALA A 1 166 ? -22.619 -1.997 10.940 1.00 93.94 166 ALA A CA 1
ATOM 1280 C C . ALA A 1 166 ? -22.505 -1.620 9.455 1.00 93.94 166 ALA A C 1
ATOM 1282 O O . ALA A 1 166 ? -21.780 -2.271 8.700 1.00 93.94 166 ALA A O 1
ATOM 1283 N N . LYS A 1 167 ? -23.209 -0.561 9.045 1.00 95.12 167 LYS A N 1
ATOM 1284 C CA . LYS A 1 167 ? -23.137 0.003 7.690 1.00 95.12 167 LYS A CA 1
ATOM 1285 C C . LYS A 1 167 ? -22.481 1.378 7.730 1.00 95.12 167 LYS A C 1
ATOM 1287 O O . LYS A 1 167 ? -22.663 2.117 8.695 1.00 95.12 167 LYS A O 1
ATOM 1292 N N . ALA A 1 168 ? -21.721 1.690 6.689 1.00 95.81 168 ALA A N 1
ATOM 1293 C CA . ALA A 1 168 ? -21.134 3.001 6.466 1.00 95.81 168 ALA A CA 1
ATOM 1294 C C . ALA A 1 168 ? -21.006 3.231 4.960 1.00 95.81 168 ALA A C 1
ATOM 1296 O O . ALA A 1 168 ? -20.480 2.369 4.255 1.00 95.81 168 ALA A O 1
ATOM 1297 N N . ASP A 1 169 ? -21.454 4.395 4.505 1.00 96.69 169 ASP A N 1
ATOM 1298 C CA . ASP A 1 169 ? -21.466 4.785 3.100 1.00 96.69 169 ASP A CA 1
ATOM 1299 C C . ASP A 1 169 ? -20.618 6.044 2.937 1.00 96.69 169 ASP A C 1
ATOM 1301 O O . ASP A 1 169 ? -20.810 7.036 3.644 1.00 96.69 169 ASP A O 1
ATOM 1305 N N . PHE A 1 170 ? -19.661 6.008 2.012 1.00 96.69 170 PHE A N 1
ATOM 1306 C CA . PHE A 1 170 ? -18.717 7.099 1.799 1.00 96.69 170 PHE A CA 1
ATOM 1307 C C . PHE A 1 170 ? -18.885 7.685 0.405 1.00 96.69 170 PHE A C 1
ATOM 1309 O O . PHE A 1 170 ? -18.741 6.981 -0.591 1.00 96.69 170 PHE A O 1
ATOM 1316 N N . THR A 1 171 ? -19.074 9.000 0.346 1.00 94.44 171 THR A N 1
ATOM 1317 C CA . THR A 1 171 ? -18.924 9.775 -0.887 1.00 94.44 171 THR A CA 1
ATOM 1318 C C . THR A 1 171 ? -17.576 10.481 -0.856 1.00 94.44 171 THR A C 1
ATOM 1320 O O . THR A 1 171 ? -17.243 11.168 0.114 1.00 94.44 171 THR A O 1
ATOM 1323 N N . LEU A 1 172 ? -16.792 10.297 -1.917 1.00 91.94 172 LEU A N 1
ATOM 1324 C CA . LEU A 1 172 ? -15.529 10.989 -2.141 1.00 91.94 172 LEU A CA 1
ATOM 1325 C C . LEU A 1 172 ? -15.729 11.987 -3.283 1.00 91.94 172 LEU A C 1
ATOM 1327 O O . LEU A 1 172 ? -15.916 11.587 -4.429 1.00 91.94 172 LEU A O 1
ATOM 1331 N N . THR A 1 173 ? -15.699 13.279 -2.966 1.00 87.19 173 THR A N 1
ATOM 1332 C CA . THR A 1 173 ? -15.883 14.353 -3.950 1.00 87.19 173 THR A CA 1
ATOM 1333 C C . THR A 1 173 ? -14.529 14.929 -4.331 1.00 87.19 173 THR A C 1
ATOM 1335 O O . THR A 1 173 ? -13.850 15.507 -3.480 1.00 87.19 173 THR A O 1
ATOM 1338 N N . ALA A 1 174 ? -14.137 14.767 -5.597 1.00 83.44 174 ALA A N 1
ATOM 1339 C CA . ALA A 1 174 ? -12.973 15.456 -6.144 1.00 83.44 174 ALA A CA 1
ATOM 1340 C C . ALA A 1 174 ? -13.184 16.975 -6.038 1.00 83.44 174 ALA A C 1
ATOM 1342 O O . ALA A 1 174 ? -14.291 17.460 -6.275 1.00 83.44 174 ALA A O 1
ATOM 1343 N N . LYS A 1 175 ? -12.142 17.696 -5.624 1.00 62.25 175 LYS A N 1
ATOM 1344 C CA . LYS A 1 175 ? -12.156 19.161 -5.565 1.00 62.25 175 LYS A CA 1
ATOM 1345 C C . LYS A 1 175 ? -11.866 19.771 -6.924 1.00 62.25 175 LYS A C 1
ATOM 1347 O O . LYS A 1 175 ? -11.062 19.161 -7.661 1.00 62.25 175 LYS A O 1
#

Solvent-accessible surface area (backbone atoms only — not comparable to full-atom values): 10187 Å² total; per-residue (Å²): 59,56,56,93,59,92,78,77,70,75,50,83,71,59,46,51,38,72,40,44,35,40,90,86,30,43,76,52,43,70,50,47,38,48,64,52,51,78,64,40,41,74,73,42,75,37,32,34,36,35,27,63,29,73,87,48,61,42,27,51,31,35,26,37,39,51,89,95,44,74,43,81,50,48,73,46,81,24,66,36,45,73,33,70,51,69,43,20,58,52,42,52,74,65,42,86,95,68,44,46,35,36,40,37,34,22,78,77,45,76,85,24,49,28,42,22,45,43,47,90,53,67,49,49,59,76,60,48,100,86,64,52,71,70,66,84,78,71,69,67,46,81,39,46,37,36,50,75,45,96,88,56,42,77,44,75,46,81,44,66,32,61,100,59,91,65,84,88,86,84,78,83,68,70,129

Radius of gyration: 16.95 Å; Cα contacts (8 Å, |Δi|>4): 374; chains: 1; bounding box: 41×32×42 Å